Protein AF-A0A5B0KY78-F1 (afdb_monomer_lite)

Sequence (88 aa):
MAEPHVISALKDKHAELQGHIQAGELSLAQLRDDLAAVARALRVFDPDINLRTIAPRRPVQRSQWFGPGECARMVYDILRPATEPVPG

Radius of gyration: 24.82 Å; chains: 1; bounding box: 56×26×61 Å

Secondary structure (DSSP, 8-state):
--HHHHHHHHHHHHHHHHHHHHHHHHHHHHHHHHHHHHHHHHHHH-TT--GGGSPPPPP----TT--TTHHHHHHHHHHTT-SSPPP-

pLDDT: mean 88.85, std 10.49, range [56.47, 98.38]

Organism: NCBI:txid2970906

Structure (mmCIF, N/CA/C/O backbone):
data_AF-A0A5B0KY78-F1
#
_entry.id   AF-A0A5B0KY78-F1
#
loop_
_atom_site.group_PDB
_atom_site.id
_atom_site.type_symbol
_atom_site.label_atom_id
_atom_site.label_alt_id
_atom_site.label_comp_id
_atom_site.label_asym_id
_atom_site.label_entity_id
_atom_site.label_seq_id
_atom_site.pdbx_PDB_ins_code
_atom_site.Cartn_x
_atom_site.Cartn_y
_atom_site.Cartn_z
_atom_site.occupancy
_atom_site.B_iso_or_equiv
_atom_site.auth_seq_id
_atom_site.auth_comp_id
_atom_site.auth_asym_id
_atom_site.auth_atom_id
_atom_site.pdbx_PDB_model_num
ATOM 1 N N . MET A 1 1 ? -23.916 3.331 34.918 1.00 56.47 1 MET A N 1
ATOM 2 C CA . MET A 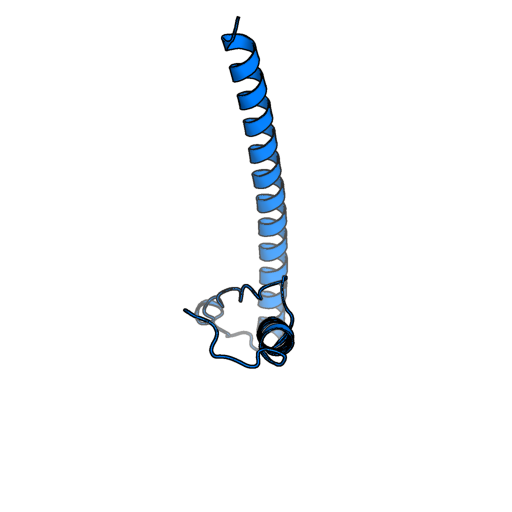1 1 ? -23.546 4.465 34.037 1.00 56.47 1 MET A CA 1
ATOM 3 C C . MET A 1 1 ? -22.413 4.123 33.042 1.00 56.47 1 MET A C 1
ATOM 5 O O . MET A 1 1 ? -21.754 5.029 32.562 1.00 56.47 1 MET A O 1
ATOM 9 N N . ALA A 1 2 ? -22.184 2.851 32.675 1.00 60.62 2 ALA A N 1
ATOM 10 C CA . ALA A 1 2 ? -21.032 2.442 31.845 1.00 60.62 2 ALA A CA 1
ATOM 11 C C . ALA A 1 2 ? -21.307 2.400 30.324 1.00 60.62 2 ALA A C 1
ATOM 13 O O . ALA A 1 2 ? -20.390 2.542 29.522 1.00 60.62 2 ALA A O 1
ATOM 14 N N . GLU A 1 3 ? -22.566 2.245 29.913 1.00 61.56 3 GLU A N 1
ATOM 15 C CA . GLU A 1 3 ? -22.968 2.091 28.506 1.00 61.56 3 GLU A CA 1
ATOM 16 C C . GLU A 1 3 ? -22.617 3.274 27.577 1.00 61.56 3 GLU A C 1
ATOM 18 O O . GLU A 1 3 ? -22.095 3.020 26.489 1.00 61.56 3 GLU A O 1
ATOM 23 N N . PRO A 1 4 ? -22.806 4.558 27.952 1.00 75.69 4 PRO A N 1
ATOM 24 C CA . PRO A 1 4 ? -22.487 5.668 27.048 1.00 75.69 4 PRO A CA 1
ATOM 25 C C . PRO A 1 4 ? -20.978 5.833 26.802 1.00 75.69 4 PRO A C 1
ATOM 27 O O . PRO A 1 4 ? -20.579 6.229 25.707 1.00 75.69 4 PRO A O 1
ATOM 30 N N . HIS A 1 5 ? -20.130 5.482 27.775 1.00 82.31 5 HIS A N 1
ATOM 31 C CA . HIS A 1 5 ? -18.672 5.556 27.626 1.00 82.31 5 HIS A CA 1
ATOM 32 C C . HIS A 1 5 ? -18.132 4.466 26.695 1.00 82.31 5 HIS A C 1
ATOM 34 O O . HIS A 1 5 ? -17.275 4.749 25.858 1.00 82.31 5 HIS A O 1
ATOM 40 N N . VAL A 1 6 ? -18.678 3.248 26.779 1.00 92.31 6 VAL A N 1
ATOM 41 C CA . VAL A 1 6 ? -18.312 2.147 25.875 1.00 92.31 6 VAL A CA 1
ATOM 42 C C . VAL A 1 6 ? -18.713 2.471 24.436 1.00 92.31 6 VAL A C 1
ATOM 44 O O . VAL A 1 6 ? -17.913 2.295 23.521 1.00 92.31 6 VAL A O 1
ATOM 47 N N . ILE A 1 7 ? -19.920 3.008 24.224 1.00 94.50 7 ILE A N 1
ATOM 48 C CA . ILE A 1 7 ? -20.383 3.388 22.882 1.00 94.50 7 ILE A CA 1
ATOM 49 C C . ILE A 1 7 ? -19.518 4.513 22.293 1.00 94.50 7 ILE A C 1
ATOM 51 O O . ILE A 1 7 ? -19.184 4.450 21.111 1.00 94.50 7 ILE A O 1
ATOM 55 N N . SER A 1 8 ? -19.127 5.517 23.090 1.00 93.25 8 SER A N 1
ATOM 56 C CA . SER A 1 8 ? -18.221 6.583 22.630 1.00 93.25 8 SER A CA 1
ATOM 57 C C . SER A 1 8 ? -16.868 6.020 22.198 1.00 93.25 8 SER A C 1
ATOM 59 O O . SER A 1 8 ? -16.449 6.251 21.070 1.00 93.25 8 SER A O 1
ATOM 61 N N . ALA A 1 9 ? -16.234 5.201 23.043 1.00 95.56 9 ALA A N 1
ATOM 62 C CA . ALA A 1 9 ? -14.929 4.616 22.740 1.00 95.56 9 ALA A CA 1
ATOM 63 C C . ALA A 1 9 ? -14.956 3.731 21.480 1.00 95.56 9 ALA A C 1
ATOM 65 O O . ALA A 1 9 ? -14.022 3.747 20.679 1.00 95.56 9 ALA A O 1
ATOM 66 N N . LEU A 1 10 ? -16.042 2.978 21.267 1.00 96.62 10 LEU A N 1
ATOM 67 C CA . LEU A 1 10 ? -16.214 2.173 20.056 1.00 96.62 10 LEU A CA 1
ATOM 68 C C . LEU A 1 10 ? -16.417 3.032 18.802 1.00 96.62 10 LEU A C 1
ATOM 70 O O . LEU A 1 10 ? -15.886 2.683 17.748 1.00 96.62 10 LEU A O 1
ATOM 74 N N . LYS A 1 11 ? -17.144 4.154 18.895 1.00 97.25 11 LYS A N 1
ATOM 75 C CA . LYS A 1 11 ? -17.279 5.112 17.783 1.00 97.25 11 LYS A CA 1
ATOM 76 C C . LYS A 1 11 ? -15.935 5.732 17.415 1.00 97.25 11 LYS A C 1
ATOM 78 O O . LYS A 1 11 ? -15.609 5.789 16.231 1.00 97.25 11 LYS A O 1
ATOM 83 N N . ASP A 1 12 ? -15.151 6.121 18.414 1.00 97.19 12 ASP A N 1
ATOM 84 C CA . ASP A 1 12 ? -13.818 6.683 18.202 1.00 97.19 12 ASP A CA 1
ATOM 85 C C . ASP A 1 12 ? -12.905 5.653 17.526 1.00 97.19 12 ASP A C 1
ATOM 87 O O . ASP A 1 12 ? -12.270 5.948 16.512 1.00 97.19 12 ASP A O 1
ATOM 91 N N . LYS A 1 13 ? -12.922 4.398 18.001 1.00 96.56 13 LYS A N 1
ATOM 92 C CA . LYS A 1 13 ? -12.145 3.321 17.378 1.00 96.56 13 LYS A CA 1
ATOM 93 C C . LYS A 1 13 ? -12.601 3.017 15.952 1.00 96.56 13 LYS A C 1
ATOM 95 O O . LYS A 1 13 ? -11.770 2.759 15.084 1.00 96.56 13 LYS A O 1
ATOM 100 N N . HIS A 1 14 ? -13.905 3.053 15.691 1.00 97.94 14 HIS A N 1
ATOM 101 C CA . HIS A 1 14 ? -14.441 2.885 14.343 1.00 97.94 14 HIS A CA 1
ATOM 102 C C . HIS A 1 14 ? -13.935 3.984 13.399 1.00 97.94 14 HIS A C 1
ATOM 104 O O . HIS A 1 14 ? -13.476 3.676 12.300 1.00 97.94 14 HIS A O 1
ATOM 110 N N . ALA A 1 15 ? -13.974 5.250 13.827 1.00 98.00 15 ALA A N 1
ATOM 111 C CA . ALA A 1 15 ? -13.471 6.373 13.037 1.00 98.00 15 ALA A CA 1
ATOM 112 C C . ALA A 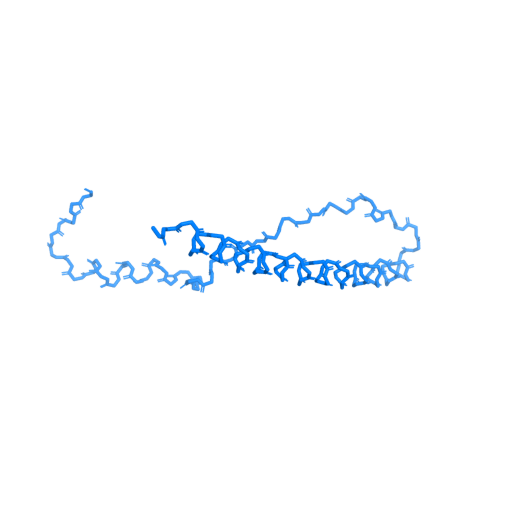1 15 ? -11.961 6.257 12.763 1.00 98.00 15 ALA A C 1
ATOM 114 O O . ALA A 1 15 ? -11.527 6.463 11.630 1.00 98.00 15 ALA A O 1
ATOM 115 N N . GLU A 1 16 ? -11.171 5.855 13.764 1.00 98.19 16 GLU A N 1
ATOM 116 C CA . GLU A 1 16 ? -9.735 5.584 13.612 1.00 98.19 16 GLU A CA 1
ATOM 117 C C . GLU A 1 16 ? -9.476 4.517 12.532 1.00 98.19 16 GLU A C 1
ATOM 119 O O . GLU A 1 16 ? -8.696 4.733 11.603 1.00 98.19 16 GLU A O 1
ATOM 124 N N . LEU A 1 17 ? -10.178 3.379 12.609 1.00 98.31 17 LEU A N 1
ATOM 125 C CA . LEU A 1 17 ? -10.041 2.296 11.633 1.00 98.31 17 LEU A CA 1
ATOM 126 C C . LEU A 1 17 ? -10.465 2.729 10.225 1.00 98.31 17 LEU A C 1
ATOM 128 O O . LEU A 1 17 ? -9.793 2.375 9.257 1.00 98.31 17 LEU A O 1
ATOM 132 N N . GLN A 1 18 ? -11.533 3.521 10.096 1.00 98.19 18 GLN A N 1
ATOM 133 C CA . GLN A 1 18 ? -11.926 4.089 8.804 1.00 98.19 18 GLN A CA 1
ATOM 134 C C . GLN A 1 18 ? -10.848 5.009 8.228 1.00 98.19 18 GLN A C 1
ATOM 136 O O . GLN A 1 18 ? -10.563 4.921 7.035 1.00 98.19 18 GLN A O 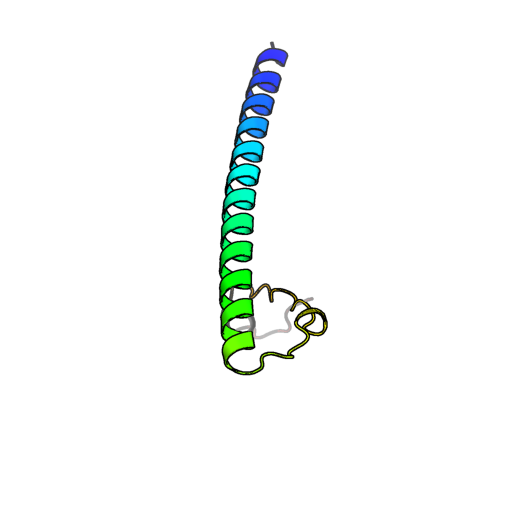1
ATOM 141 N N . GLY A 1 19 ? -10.211 5.839 9.056 1.00 98.00 19 GLY A N 1
ATOM 142 C CA . GLY A 1 19 ? -9.087 6.673 8.628 1.00 98.00 19 GLY A CA 1
ATOM 143 C C . GLY A 1 19 ? -7.918 5.841 8.092 1.00 98.00 19 GLY A C 1
ATOM 144 O O . GLY A 1 19 ? -7.381 6.140 7.025 1.00 98.00 19 GLY A O 1
ATOM 145 N N . HIS A 1 20 ? -7.565 4.747 8.775 1.00 98.06 20 HIS A N 1
ATOM 146 C CA . HIS A 1 20 ? -6.521 3.828 8.305 1.00 98.06 20 HIS A CA 1
ATOM 147 C C . HIS A 1 20 ? -6.879 3.161 6.971 1.00 98.06 20 HIS A C 1
ATOM 149 O O . HIS A 1 20 ? -6.017 3.040 6.100 1.00 98.06 20 HIS A O 1
ATOM 155 N N . ILE A 1 21 ? -8.141 2.756 6.792 1.00 98.31 21 ILE A N 1
ATOM 156 C CA . ILE A 1 21 ? -8.621 2.176 5.531 1.00 98.31 21 ILE A CA 1
ATOM 157 C C . ILE A 1 21 ? -8.492 3.196 4.398 1.00 98.31 21 ILE A C 1
ATOM 159 O O . ILE A 1 21 ? -7.879 2.883 3.383 1.00 98.31 21 ILE A O 1
ATOM 163 N N . GLN A 1 22 ? -8.984 4.422 4.589 1.00 98.38 22 GLN A N 1
ATOM 164 C CA . GLN A 1 22 ? -8.925 5.473 3.566 1.00 98.38 22 GLN A CA 1
ATOM 165 C C . GLN A 1 22 ? -7.484 5.802 3.157 1.00 98.38 22 GLN A C 1
ATOM 167 O O . GLN A 1 22 ? -7.178 5.917 1.970 1.00 98.38 22 GLN A O 1
ATOM 172 N N . ALA A 1 23 ? -6.571 5.903 4.128 1.00 97.75 23 ALA A N 1
ATOM 173 C CA . ALA A 1 23 ? -5.154 6.118 3.848 1.00 97.75 23 ALA A CA 1
ATOM 174 C C . ALA A 1 23 ? -4.546 4.949 3.049 1.00 97.75 23 ALA A C 1
ATOM 176 O O . ALA A 1 23 ? -3.793 5.162 2.095 1.00 97.75 23 ALA A O 1
ATOM 177 N N . GLY A 1 24 ? -4.901 3.711 3.410 1.00 97.56 24 GLY A N 1
ATOM 178 C CA . GLY A 1 24 ? -4.489 2.508 2.691 1.00 97.56 24 GLY A CA 1
ATOM 179 C C . GLY A 1 24 ? -5.013 2.462 1.255 1.00 97.56 24 GLY A C 1
ATOM 180 O O . GLY A 1 24 ? -4.259 2.140 0.339 1.00 97.56 24 GLY A O 1
ATOM 181 N N . GLU A 1 25 ? -6.276 2.829 1.037 1.00 98.25 25 GLU A N 1
ATOM 182 C CA . GLU A 1 25 ? -6.895 2.896 -0.291 1.00 98.25 25 GLU A CA 1
ATOM 183 C C . GLU A 1 25 ? -6.213 3.930 -1.191 1.00 98.25 25 GLU A C 1
ATOM 185 O O . GLU A 1 25 ? -5.922 3.630 -2.351 1.00 98.25 25 GLU A O 1
ATOM 190 N N . LEU A 1 26 ? -5.882 5.108 -0.653 1.00 98.06 26 LEU A N 1
ATOM 191 C CA . LEU A 1 26 ? -5.141 6.135 -1.387 1.00 98.06 26 LEU A CA 1
ATOM 192 C C . LEU A 1 26 ? -3.739 5.647 -1.777 1.00 98.06 26 LEU A C 1
ATOM 194 O O . LEU A 1 26 ? -3.322 5.793 -2.926 1.00 98.06 26 LEU A O 1
ATOM 198 N N . SER A 1 27 ? -3.022 5.017 -0.842 1.00 97.06 27 SER A N 1
ATOM 199 C CA . SER A 1 27 ? -1.701 4.441 -1.119 1.00 97.06 27 SER A CA 1
ATOM 200 C C . SER A 1 27 ? -1.772 3.325 -2.169 1.00 97.06 27 SER A C 1
ATOM 202 O O . SER A 1 27 ? -0.931 3.261 -3.066 1.00 97.06 27 SER A O 1
ATOM 204 N N . LEU A 1 28 ? -2.804 2.477 -2.110 1.00 97.06 28 LEU A N 1
ATOM 205 C CA . LEU A 1 28 ? -3.038 1.429 -3.100 1.00 97.06 28 LEU A CA 1
ATOM 206 C C . LEU A 1 28 ? -3.332 2.009 -4.489 1.00 97.06 28 LEU A C 1
ATOM 208 O O . LEU A 1 28 ? -2.853 1.459 -5.482 1.00 97.06 28 LEU A O 1
ATOM 212 N N . ALA A 1 29 ? -4.108 3.093 -4.570 1.00 97.9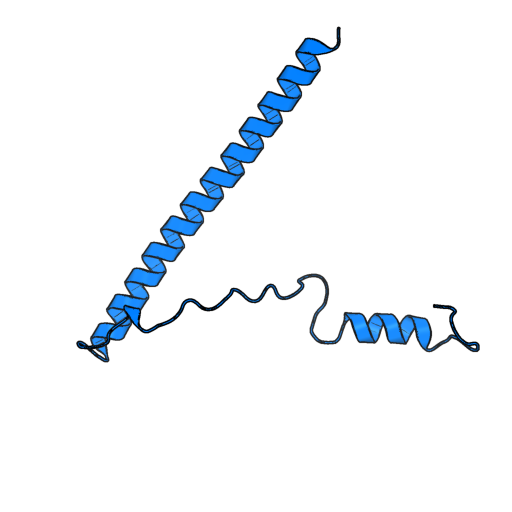4 29 ALA A N 1
ATOM 213 C CA . ALA A 1 29 ? -4.372 3.790 -5.826 1.00 97.94 29 ALA A CA 1
ATOM 214 C C . ALA A 1 29 ? -3.071 4.326 -6.441 1.00 97.94 29 ALA A C 1
ATOM 216 O O . ALA A 1 29 ? -2.772 4.007 -7.590 1.00 97.94 29 ALA A O 1
ATOM 217 N N . GLN A 1 30 ? -2.240 5.009 -5.648 1.00 97.56 30 GLN A N 1
ATOM 218 C CA . GLN A 1 30 ? -0.950 5.521 -6.115 1.00 97.56 30 GLN A CA 1
ATOM 219 C C . GLN A 1 30 ? -0.031 4.403 -6.632 1.00 97.56 30 GLN A C 1
ATOM 221 O O . GLN A 1 30 ? 0.515 4.498 -7.727 1.00 97.56 30 GLN A O 1
ATOM 226 N N . LEU A 1 31 ? 0.095 3.298 -5.889 1.00 96.44 31 LEU A N 1
ATOM 227 C CA . LEU A 1 31 ? 0.918 2.159 -6.310 1.00 96.44 31 LEU A CA 1
ATOM 228 C C . LEU A 1 31 ? 0.430 1.531 -7.624 1.00 96.44 31 LEU A C 1
ATOM 230 O O . LEU A 1 31 ? 1.239 1.030 -8.406 1.00 96.44 31 LEU A O 1
ATOM 234 N N . ARG A 1 32 ? -0.885 1.534 -7.878 1.00 97.00 32 ARG A N 1
ATOM 235 C CA . ARG A 1 32 ? -1.453 1.059 -9.149 1.00 97.00 32 ARG A CA 1
ATOM 236 C C . ARG A 1 32 ? -1.081 1.981 -10.305 1.00 97.00 32 ARG A C 1
ATOM 238 O O . ARG A 1 32 ? -0.732 1.474 -11.373 1.00 97.00 32 ARG A O 1
ATOM 245 N N . ASP A 1 33 ? -1.117 3.290 -10.089 1.00 98.19 33 ASP A N 1
ATOM 246 C CA . ASP A 1 33 ? -0.733 4.279 -11.098 1.00 98.19 33 ASP A CA 1
ATOM 247 C C . ASP A 1 33 ? 0.759 4.186 -11.433 1.00 98.19 33 ASP A C 1
ATOM 249 O O . ASP A 1 33 ? 1.129 4.120 -12.612 1.00 98.19 33 ASP A O 1
ATOM 253 N N . ASP A 1 34 ? 1.608 4.067 -10.411 1.00 97.31 34 ASP A N 1
ATOM 254 C CA . ASP A 1 34 ? 3.051 3.872 -10.565 1.00 97.31 34 ASP A CA 1
ATOM 255 C C . ASP A 1 34 ? 3.353 2.572 -11.325 1.00 97.31 34 ASP A C 1
ATOM 257 O O . ASP A 1 34 ? 4.136 2.556 -12.280 1.00 97.31 34 ASP A O 1
ATOM 261 N N . LEU A 1 35 ? 2.680 1.473 -10.962 1.00 95.38 35 LEU A N 1
ATOM 262 C CA . LEU A 1 35 ? 2.823 0.191 -11.652 1.00 95.38 35 LEU A CA 1
ATOM 263 C C . LEU A 1 35 ? 2.414 0.297 -13.127 1.00 95.38 35 LEU A C 1
ATOM 265 O O . LEU A 1 35 ? 3.099 -0.242 -13.999 1.00 95.38 35 LEU A O 1
ATOM 269 N N . ALA A 1 36 ? 1.326 1.010 -13.428 1.00 95.81 36 ALA A N 1
ATOM 270 C CA . ALA A 1 36 ? 0.885 1.243 -14.798 1.00 95.81 36 ALA A CA 1
ATOM 271 C C . ALA A 1 36 ? 1.891 2.095 -15.591 1.00 95.81 36 ALA A C 1
ATOM 273 O O . ALA A 1 36 ? 2.110 1.840 -16.778 1.00 95.81 36 ALA A O 1
ATOM 274 N N . ALA A 1 37 ? 2.526 3.082 -14.954 1.00 97.25 37 ALA A N 1
ATOM 275 C CA . ALA A 1 37 ? 3.581 3.881 -15.570 1.00 97.25 37 ALA A CA 1
ATOM 276 C C . ALA A 1 37 ? 4.809 3.030 -15.920 1.00 97.25 37 ALA A C 1
ATOM 278 O O . ALA A 1 37 ? 5.275 3.071 -17.060 1.00 97.25 37 ALA A O 1
ATOM 279 N N . VAL A 1 38 ? 5.274 2.191 -14.990 1.00 96.44 38 VAL A N 1
ATOM 280 C CA . VAL A 1 38 ? 6.391 1.262 -15.231 1.00 96.44 38 VAL A CA 1
ATOM 281 C C . VAL A 1 38 ? 6.050 0.256 -16.332 1.00 96.44 38 VAL A C 1
ATOM 283 O O . VAL A 1 38 ? 6.864 0.014 -17.220 1.00 96.44 38 VAL A O 1
ATOM 286 N N . ALA A 1 39 ? 4.830 -0.287 -16.338 1.00 95.12 39 ALA A N 1
ATOM 287 C CA . ALA A 1 39 ? 4.356 -1.191 -17.385 1.00 95.12 39 ALA A CA 1
ATOM 288 C C . ALA A 1 39 ? 4.395 -0.552 -18.785 1.00 95.12 39 ALA A C 1
ATOM 290 O O . ALA A 1 39 ? 4.778 -1.207 -19.756 1.00 95.12 39 ALA A O 1
ATOM 291 N N . ARG A 1 40 ? 4.015 0.729 -18.899 1.00 96.31 40 ARG A N 1
ATOM 292 C CA . ARG A 1 40 ? 4.140 1.485 -20.155 1.00 96.31 40 ARG A CA 1
ATOM 293 C C . ARG A 1 40 ? 5.601 1.680 -20.545 1.00 96.31 40 ARG A C 1
ATOM 295 O O . ARG A 1 40 ? 5.932 1.456 -21.701 1.00 96.31 40 ARG A O 1
ATOM 302 N N . ALA A 1 41 ? 6.463 2.046 -19.596 1.00 97.25 41 ALA A N 1
ATOM 303 C CA . ALA A 1 41 ? 7.889 2.229 -19.855 1.00 97.25 41 ALA A CA 1
ATOM 304 C C . ALA A 1 41 ? 8.559 0.936 -20.348 1.00 97.25 41 ALA A C 1
ATOM 306 O O . ALA A 1 41 ? 9.300 0.976 -21.322 1.00 97.25 41 ALA A O 1
ATOM 307 N N . LEU A 1 42 ? 8.247 -0.220 -19.749 1.00 96.50 42 LEU A N 1
ATOM 308 C CA . LEU A 1 42 ? 8.762 -1.520 -20.202 1.00 96.50 42 LEU A CA 1
ATOM 309 C C . LEU A 1 42 ? 8.418 -1.796 -21.670 1.00 96.50 42 LEU A C 1
ATOM 311 O O . LEU A 1 42 ? 9.285 -2.211 -22.431 1.00 96.50 42 LEU A O 1
ATOM 315 N N . ARG A 1 43 ? 7.187 -1.483 -22.086 1.00 95.81 43 ARG A N 1
ATOM 316 C CA . ARG A 1 43 ? 6.728 -1.670 -23.472 1.00 95.81 43 ARG A CA 1
ATOM 317 C C . ARG A 1 43 ? 7.401 -0.762 -24.497 1.00 95.81 43 ARG A C 1
ATOM 319 O O . ARG A 1 43 ? 7.357 -1.071 -25.681 1.00 95.81 43 ARG A O 1
ATOM 326 N N . VAL A 1 44 ? 8.015 0.342 -24.071 1.00 96.81 44 VAL A N 1
ATOM 327 C CA . VAL A 1 44 ? 8.840 1.172 -24.965 1.00 96.81 44 VAL A CA 1
ATOM 328 C C . VAL A 1 44 ? 10.111 0.421 -25.373 1.00 96.81 44 VAL A C 1
ATOM 330 O O . VAL A 1 44 ? 10.577 0.584 -26.496 1.00 96.81 44 VAL A O 1
ATOM 333 N N . PHE A 1 45 ? 10.658 -0.406 -24.477 1.00 96.62 45 PHE A N 1
ATOM 334 C CA . PHE A 1 45 ? 11.887 -1.167 -24.717 1.00 96.62 45 PHE A CA 1
ATOM 335 C C . PHE A 1 45 ? 11.629 -2.570 -25.273 1.00 96.62 45 PHE A C 1
ATOM 337 O O . PHE A 1 45 ? 12.433 -3.068 -26.054 1.00 96.62 45 PHE A O 1
ATOM 344 N N . ASP A 1 46 ? 10.518 -3.193 -24.885 1.00 96.19 46 ASP A N 1
ATOM 345 C CA . ASP A 1 46 ? 10.085 -4.503 -25.368 1.00 96.19 46 ASP A CA 1
ATOM 346 C C . ASP A 1 46 ? 8.555 -4.498 -25.558 1.00 96.19 46 ASP A C 1
ATOM 348 O O . ASP A 1 46 ? 7.809 -4.705 -24.593 1.00 96.19 46 ASP A O 1
ATOM 352 N N . PRO A 1 47 ? 8.058 -4.212 -26.777 1.00 94.06 47 PRO A N 1
ATOM 353 C CA . PRO A 1 47 ? 6.623 -4.106 -27.050 1.00 94.06 47 PRO A CA 1
ATOM 354 C C . PRO A 1 47 ? 5.835 -5.393 -26.783 1.00 94.06 47 PRO A C 1
ATOM 356 O O . PRO A 1 47 ? 4.663 -5.321 -26.397 1.00 94.06 47 PRO A O 1
ATOM 359 N N . ASP A 1 48 ? 6.478 -6.551 -26.943 1.00 95.25 48 ASP A N 1
ATOM 360 C CA . ASP A 1 48 ? 5.853 -7.872 -26.851 1.00 95.25 48 ASP A CA 1
ATOM 361 C C . ASP A 1 48 ? 5.975 -8.486 -25.445 1.00 95.25 48 ASP A C 1
ATOM 363 O O . ASP A 1 48 ? 5.487 -9.595 -25.193 1.00 95.25 48 ASP A O 1
ATOM 367 N N . ILE A 1 49 ? 6.578 -7.759 -24.493 1.00 94.12 49 ILE A N 1
ATOM 368 C CA . ILE A 1 49 ? 6.795 -8.248 -23.133 1.00 94.12 49 ILE A CA 1
ATOM 369 C C . ILE A 1 49 ? 5.486 -8.668 -22.456 1.00 94.12 49 ILE A C 1
ATOM 371 O O . ILE A 1 49 ? 4.539 -7.894 -22.255 1.00 94.12 49 ILE A O 1
ATOM 375 N N . ASN A 1 50 ? 5.452 -9.920 -22.001 1.00 91.94 50 ASN A N 1
ATOM 376 C CA . ASN A 1 50 ? 4.344 -10.426 -21.208 1.00 91.94 50 ASN A CA 1
ATOM 377 C C . ASN A 1 50 ? 4.543 -10.101 -19.721 1.00 91.94 50 ASN A C 1
ATOM 379 O O . ASN A 1 50 ? 5.081 -10.898 -18.950 1.00 91.94 50 ASN A O 1
ATOM 383 N N . LEU A 1 51 ? 4.025 -8.947 -19.296 1.00 89.62 51 LEU A N 1
ATOM 384 C CA . LEU A 1 51 ? 4.096 -8.470 -17.908 1.00 89.62 51 LEU A CA 1
ATOM 385 C C . LEU A 1 51 ? 3.453 -9.420 -16.883 1.00 89.62 51 LEU A C 1
ATOM 387 O O . LEU A 1 51 ? 3.788 -9.354 -15.704 1.00 89.62 51 LEU A O 1
ATOM 391 N N . ARG A 1 52 ? 2.563 -10.332 -17.304 1.00 87.81 52 ARG A N 1
ATOM 392 C CA . ARG A 1 52 ? 1.943 -11.323 -16.402 1.00 87.81 52 ARG A CA 1
ATOM 393 C C . ARG A 1 52 ? 2.930 -12.382 -15.915 1.00 87.81 52 ARG A C 1
ATOM 395 O O . ARG A 1 52 ? 2.640 -13.068 -14.942 1.00 87.81 52 ARG A O 1
ATOM 402 N N . THR A 1 53 ? 4.073 -12.523 -16.585 1.00 91.62 53 THR A N 1
ATOM 403 C CA . THR A 1 53 ? 5.141 -13.445 -16.171 1.00 91.62 53 THR A CA 1
ATOM 404 C C . THR A 1 53 ? 5.976 -12.892 -15.013 1.00 91.62 53 THR A C 1
ATOM 406 O O . THR A 1 53 ? 6.663 -13.650 -14.331 1.00 91.62 53 THR A O 1
ATOM 409 N N . ILE A 1 54 ? 5.892 -11.583 -14.743 1.00 89.81 54 ILE A N 1
ATOM 410 C CA . ILE A 1 54 ? 6.620 -10.929 -13.657 1.00 89.81 54 ILE A CA 1
ATOM 411 C C . ILE A 1 54 ? 5.887 -11.204 -12.340 1.00 89.81 54 ILE A C 1
ATOM 413 O O . ILE A 1 54 ? 4.864 -10.593 -12.033 1.00 89.81 54 ILE A O 1
ATOM 417 N N . ALA A 1 55 ? 6.417 -12.137 -11.549 1.00 88.19 55 ALA A N 1
ATOM 418 C CA . ALA A 1 55 ? 5.846 -12.483 -10.252 1.00 88.19 55 ALA A CA 1
ATOM 419 C C . ALA A 1 55 ? 5.970 -11.317 -9.244 1.00 88.19 55 ALA A C 1
ATOM 421 O O . ALA A 1 55 ? 7.036 -10.690 -9.160 1.00 88.19 55 ALA A O 1
ATOM 422 N N . PRO A 1 56 ? 4.933 -11.048 -8.425 1.00 88.19 56 PRO A N 1
ATOM 423 C CA . PRO A 1 56 ? 5.027 -10.083 -7.337 1.00 88.19 56 PRO A CA 1
ATOM 424 C C . PRO A 1 56 ? 6.159 -10.452 -6.378 1.00 88.19 56 PRO A C 1
ATOM 426 O O . PRO A 1 56 ? 6.234 -11.577 -5.880 1.00 88.19 56 PRO A O 1
ATOM 429 N N . ARG A 1 57 ? 7.038 -9.494 -6.080 1.00 87.12 57 ARG A N 1
ATOM 430 C CA . ARG A 1 57 ? 8.050 -9.681 -5.038 1.00 87.12 57 ARG A CA 1
ATOM 431 C C . ARG A 1 57 ? 7.419 -9.441 -3.677 1.00 87.12 57 ARG A C 1
ATOM 433 O O . ARG A 1 57 ? 6.733 -8.441 -3.471 1.00 87.12 57 ARG A O 1
ATOM 440 N N . ARG A 1 58 ? 7.690 -10.341 -2.730 1.00 80.56 58 ARG A N 1
ATOM 441 C CA . ARG A 1 58 ? 7.294 -10.136 -1.336 1.00 80.56 58 ARG A CA 1
ATOM 442 C C . ARG A 1 58 ? 8.002 -8.881 -0.812 1.00 80.56 58 ARG A C 1
ATOM 444 O O . ARG A 1 58 ? 9.228 -8.810 -0.934 1.00 80.56 58 ARG A O 1
ATOM 451 N N . PRO A 1 59 ? 7.280 -7.909 -0.229 1.00 75.31 59 PRO A N 1
ATOM 452 C CA . PRO A 1 59 ? 7.929 -6.785 0.423 1.00 75.31 59 PRO A CA 1
ATOM 453 C C . PRO A 1 59 ? 8.787 -7.328 1.566 1.00 75.31 59 PRO A C 1
ATOM 455 O O . PRO A 1 59 ? 8.296 -8.028 2.455 1.00 75.31 59 PRO A O 1
ATOM 458 N N . VAL A 1 60 ? 10.088 -7.051 1.521 1.00 74.06 60 VAL A N 1
ATOM 459 C CA . VAL A 1 60 ? 10.990 -7.389 2.621 1.00 74.06 60 VAL A CA 1
ATOM 460 C C . VAL A 1 60 ? 10.704 -6.397 3.741 1.00 74.06 60 VAL A C 1
ATOM 462 O O . VAL A 1 60 ? 11.055 -5.223 3.637 1.00 74.06 60 VAL A O 1
ATOM 465 N N . GLN A 1 61 ? 10.058 -6.865 4.808 1.00 65.94 61 GLN A N 1
ATOM 466 C CA . GLN A 1 61 ? 9.979 -6.140 6.074 1.00 65.94 61 GLN A CA 1
ATOM 467 C C . GLN A 1 61 ? 11.393 -6.100 6.658 1.00 65.94 61 GLN A C 1
ATOM 469 O O . GLN A 1 61 ? 11.822 -7.019 7.353 1.00 65.94 61 GLN A O 1
ATOM 474 N N . ARG A 1 62 ? 12.169 -5.073 6.304 1.00 64.12 62 ARG A N 1
ATOM 475 C CA . ARG A 1 62 ? 13.417 -4.788 7.012 1.00 64.12 62 ARG A CA 1
ATOM 476 C C . ARG A 1 62 ? 13.018 -4.333 8.413 1.00 64.12 62 ARG A C 1
ATOM 478 O O . ARG A 1 62 ? 12.215 -3.409 8.531 1.00 64.12 62 ARG A O 1
ATOM 485 N N . SER A 1 63 ? 13.527 -4.993 9.455 1.00 66.06 63 SER A N 1
ATOM 486 C CA . SER A 1 63 ? 13.311 -4.532 10.827 1.00 66.06 63 SER A CA 1
ATOM 487 C C . SER A 1 63 ? 13.812 -3.097 10.925 1.00 66.06 63 SER A C 1
ATOM 489 O O . SER A 1 63 ? 15.002 -2.848 10.767 1.00 66.06 63 SER A O 1
ATOM 491 N N . GLN A 1 64 ? 12.909 -2.150 11.157 1.00 68.62 64 GLN A N 1
ATOM 492 C CA . GLN A 1 64 ? 13.278 -0.739 11.301 1.00 68.62 64 GLN A CA 1
ATOM 493 C C . GLN A 1 64 ? 13.974 -0.462 12.638 1.00 68.62 64 GLN A C 1
ATOM 495 O O . GLN A 1 64 ? 14.555 0.599 12.818 1.00 68.62 64 GLN A O 1
ATOM 500 N N . TRP A 1 65 ? 13.913 -1.415 13.572 1.00 77.44 65 TRP A N 1
ATOM 501 C CA . TRP A 1 65 ? 14.502 -1.283 14.900 1.00 77.44 65 TRP A CA 1
ATOM 502 C C . TRP A 1 65 ? 16.018 -1.438 14.917 1.00 77.44 65 TRP A C 1
ATOM 504 O O . TRP A 1 65 ? 16.651 -0.901 15.814 1.00 77.44 65 TRP A O 1
ATOM 514 N N . PHE A 1 66 ? 16.582 -2.174 13.957 1.00 78.94 66 PHE A N 1
ATOM 515 C CA . PHE A 1 66 ? 18.006 -2.484 13.931 1.00 78.94 66 PHE A CA 1
ATOM 516 C C . PHE A 1 66 ? 18.526 -2.478 12.496 1.00 78.94 66 PHE A C 1
ATOM 518 O O . PHE A 1 66 ? 17.998 -3.173 11.622 1.00 78.94 66 PHE A O 1
ATOM 525 N N . GLY A 1 67 ? 19.593 -1.725 12.262 1.00 81.06 67 GLY A N 1
ATOM 526 C CA . GLY A 1 67 ? 20.405 -1.806 11.065 1.00 81.06 67 GLY A CA 1
ATOM 527 C C . GLY A 1 67 ? 21.098 -3.170 10.929 1.00 81.06 67 GLY A C 1
ATOM 528 O O . GLY A 1 67 ? 21.119 -3.983 11.863 1.00 81.06 67 GLY A O 1
ATOM 529 N N . PRO A 1 68 ? 21.692 -3.456 9.757 1.00 78.75 68 PRO A N 1
ATOM 530 C CA . PRO A 1 68 ? 22.396 -4.712 9.521 1.00 78.75 68 PRO A CA 1
ATOM 531 C C . PRO A 1 68 ? 23.466 -4.978 10.593 1.00 78.75 68 PRO A C 1
ATOM 533 O O . PRO A 1 68 ? 24.423 -4.220 10.732 1.00 78.75 68 PRO A O 1
ATOM 536 N N . GLY A 1 69 ? 23.299 -6.061 11.357 1.00 83.75 69 GLY A N 1
ATOM 537 C CA . GLY A 1 69 ? 24.230 -6.465 12.417 1.00 83.75 69 GLY A CA 1
ATOM 538 C C . GLY A 1 69 ? 24.154 -5.653 13.718 1.00 83.75 69 GLY A C 1
ATOM 539 O O . GLY A 1 69 ? 24.883 -5.974 14.655 1.00 83.75 69 GLY A O 1
ATOM 540 N N . GLU A 1 70 ? 23.278 -4.648 13.814 1.00 89.06 70 GLU A N 1
ATOM 541 C CA . GLU A 1 70 ? 23.165 -3.783 14.997 1.00 89.06 70 GLU A CA 1
ATOM 542 C C . GLU A 1 70 ? 22.688 -4.562 16.227 1.00 89.06 70 GLU A C 1
ATOM 544 O O . GLU A 1 70 ? 23.355 -4.538 17.257 1.00 89.06 70 GLU A O 1
ATOM 549 N N . CYS A 1 71 ? 21.607 -5.337 16.097 1.00 87.31 71 CYS A N 1
ATOM 550 C CA . CYS A 1 71 ? 21.074 -6.146 17.198 1.00 87.31 71 CYS A CA 1
ATOM 551 C C . CYS A 1 71 ? 22.129 -7.116 17.756 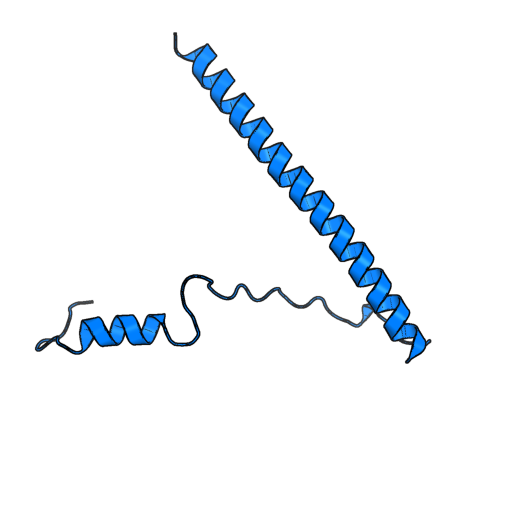1.00 87.31 71 CYS A C 1
ATOM 553 O O . CYS A 1 71 ? 22.354 -7.169 18.961 1.00 87.31 71 CYS A O 1
ATOM 555 N N . ALA A 1 72 ? 22.840 -7.828 16.876 1.00 87.00 72 ALA A N 1
ATOM 556 C CA . ALA A 1 72 ? 23.895 -8.748 17.290 1.00 87.00 72 ALA A CA 1
ATOM 557 C C . ALA A 1 72 ? 25.042 -8.015 18.003 1.00 87.00 72 ALA A C 1
ATOM 559 O O . ALA A 1 72 ? 25.518 -8.486 19.031 1.00 87.00 72 ALA A O 1
ATOM 560 N N . ARG A 1 73 ? 25.468 -6.848 17.499 1.00 90.88 73 ARG A N 1
ATOM 561 C CA . ARG A 1 73 ? 26.520 -6.044 18.137 1.00 90.88 73 ARG A CA 1
ATOM 562 C C . ARG A 1 73 ? 26.095 -5.553 19.522 1.00 90.88 73 ARG A C 1
ATOM 564 O O . ARG A 1 73 ? 26.879 -5.699 20.448 1.00 90.88 73 ARG A O 1
ATOM 571 N N . MET A 1 74 ? 24.858 -5.080 19.682 1.00 89.00 74 MET A N 1
ATOM 572 C CA . MET A 1 74 ? 24.315 -4.682 20.987 1.00 89.00 74 MET A CA 1
ATOM 573 C C . MET A 1 74 ? 24.280 -5.850 21.975 1.00 89.00 74 MET A C 1
ATOM 575 O O . MET A 1 74 ? 24.724 -5.709 23.111 1.00 89.00 74 MET A O 1
ATOM 579 N N . VAL A 1 75 ? 23.799 -7.017 21.534 1.00 90.06 75 VAL A N 1
ATOM 580 C CA . VAL A 1 75 ? 23.807 -8.239 22.350 1.00 90.06 75 VAL A CA 1
ATOM 581 C C . VAL A 1 75 ? 25.238 -8.587 22.762 1.00 90.06 75 VAL A C 1
ATOM 583 O O . VAL A 1 75 ? 25.499 -8.812 23.939 1.00 90.06 75 VAL A O 1
ATOM 586 N N . TYR A 1 76 ? 26.196 -8.558 21.833 1.00 90.44 76 TYR A N 1
ATOM 587 C CA . TYR A 1 76 ? 27.594 -8.829 22.160 1.00 90.44 76 TYR A CA 1
ATOM 588 C C . TYR A 1 76 ? 28.228 -7.780 23.065 1.00 90.44 76 TYR A C 1
ATOM 590 O O . TYR A 1 76 ? 29.053 -8.150 23.887 1.00 90.44 76 TYR A O 1
ATOM 598 N N . ASP A 1 77 ? 27.886 -6.500 22.947 1.00 90.12 77 ASP A N 1
ATOM 599 C CA . ASP A 1 77 ? 28.429 -5.464 23.828 1.00 90.12 77 ASP A CA 1
ATOM 600 C C . ASP A 1 77 ? 27.942 -5.643 25.275 1.00 90.12 77 ASP A C 1
ATOM 602 O O . ASP A 1 77 ? 28.712 -5.408 26.204 1.00 90.12 77 ASP A O 1
ATOM 606 N N . ILE A 1 78 ? 26.717 -6.145 25.471 1.00 87.88 78 ILE A N 1
ATOM 607 C CA . ILE A 1 78 ? 26.183 -6.509 26.794 1.00 87.88 78 ILE A CA 1
ATOM 608 C C . ILE A 1 78 ? 26.833 -7.792 27.326 1.00 87.88 78 ILE A C 1
ATOM 610 O O . ILE A 1 78 ? 27.138 -7.879 28.513 1.00 87.88 78 ILE A O 1
ATOM 614 N N . LEU A 1 79 ? 27.058 -8.788 26.464 1.00 87.50 79 LEU A N 1
ATOM 615 C CA . LEU A 1 79 ? 27.611 -10.087 26.863 1.00 87.50 79 LEU A CA 1
ATOM 616 C C . LEU A 1 79 ? 29.141 -10.085 27.016 1.00 87.50 79 LEU A C 1
ATOM 618 O O . LEU A 1 79 ? 29.674 -10.878 27.782 1.00 87.50 79 LEU A O 1
ATOM 622 N N . ARG A 1 80 ? 29.868 -9.205 26.319 1.00 88.25 80 ARG A N 1
ATOM 623 C CA . ARG A 1 80 ? 31.341 -9.108 26.357 1.00 88.25 80 ARG A CA 1
ATOM 624 C C . ARG A 1 80 ? 31.931 -8.916 27.764 1.00 88.25 80 ARG A C 1
ATOM 626 O O . ARG A 1 80 ? 32.973 -9.514 28.015 1.00 88.25 80 ARG A O 1
ATOM 633 N N . PRO A 1 81 ? 31.349 -8.106 28.668 1.00 89.31 81 PRO A N 1
ATOM 634 C CA . PRO A 1 81 ? 31.846 -7.979 30.037 1.00 89.31 81 PRO A CA 1
ATOM 635 C C . PRO A 1 81 ? 31.447 -9.137 30.966 1.00 89.31 81 PRO A C 1
ATOM 637 O O . PRO A 1 81 ? 31.875 -9.138 32.118 1.00 89.31 81 PRO A O 1
ATOM 640 N N . ALA A 1 82 ? 30.639 -10.106 30.519 1.00 86.25 82 ALA A N 1
ATOM 641 C CA . ALA A 1 82 ? 30.265 -11.239 31.357 1.00 86.25 82 ALA A CA 1
ATOM 642 C C . ALA A 1 82 ? 31.488 -12.135 31.613 1.00 86.25 82 ALA A C 1
ATOM 644 O O . ALA A 1 82 ? 32.079 -12.696 30.692 1.00 86.25 82 ALA A O 1
ATOM 645 N N . THR A 1 83 ? 31.872 -12.269 32.881 1.00 82.25 83 THR A N 1
ATOM 646 C CA . THR A 1 83 ? 32.978 -13.131 33.329 1.00 82.25 83 THR A CA 1
ATOM 647 C C . THR A 1 83 ? 32.555 -14.581 33.548 1.00 82.25 83 THR A C 1
ATOM 649 O O . THR A 1 83 ? 33.404 -15.445 33.749 1.00 82.25 83 THR A O 1
ATOM 652 N N . GLU A 1 84 ? 31.252 -14.851 33.506 1.00 84.69 84 GLU A N 1
ATOM 653 C CA . GLU A 1 84 ? 30.648 -16.156 33.753 1.00 84.69 84 GLU A CA 1
ATOM 654 C C . GLU A 1 84 ? 29.576 -16.459 32.693 1.00 84.69 84 GLU A C 1
ATOM 656 O O . GLU A 1 84 ? 29.053 -15.533 32.063 1.00 84.69 84 GLU A O 1
ATOM 661 N N . PRO A 1 85 ? 29.239 -17.742 32.464 1.00 81.88 85 PRO A N 1
ATOM 662 C CA . PRO A 1 85 ? 28.205 -18.121 31.510 1.00 81.88 85 PRO A CA 1
ATOM 663 C C . PRO A 1 85 ? 26.859 -17.499 31.891 1.00 81.88 85 PRO A C 1
ATOM 665 O O . PRO A 1 85 ? 26.379 -17.680 33.009 1.00 81.88 85 PRO A O 1
ATOM 668 N N . VAL A 1 86 ? 26.228 -16.800 30.948 1.00 78.00 86 VAL A N 1
ATOM 669 C CA . VAL A 1 86 ? 24.883 -16.255 31.157 1.00 78.00 86 VAL A CA 1
ATOM 670 C C .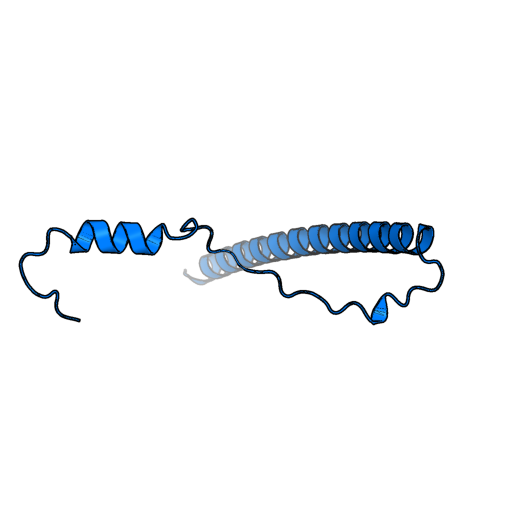 VAL A 1 86 ? 23.871 -17.403 31.022 1.00 78.00 86 VAL A C 1
ATOM 672 O O . VAL A 1 86 ? 23.894 -18.089 29.997 1.00 78.00 86 VAL A O 1
ATOM 675 N N . PRO A 1 87 ? 23.021 -17.663 32.033 1.00 72.62 87 PRO A N 1
ATOM 676 C CA . PRO A 1 87 ? 22.020 -18.724 31.959 1.00 72.62 87 PRO A CA 1
ATOM 677 C C . PRO A 1 87 ? 20.983 -18.419 30.868 1.00 72.62 87 PRO A C 1
ATOM 679 O O . PRO A 1 87 ? 20.626 -17.258 30.656 1.00 72.62 87 PRO A O 1
ATOM 682 N N . GLY A 1 88 ? 20.561 -19.470 30.157 1.00 65.00 88 GLY A N 1
ATOM 683 C CA . GLY A 1 88 ? 19.614 -19.410 29.035 1.00 65.00 88 GLY A CA 1
ATOM 684 C C . GLY A 1 88 ? 18.149 -19.447 29.439 1.00 65.00 88 GLY A C 1
ATOM 685 O O . GLY A 1 88 ? 17.854 -19.888 30.573 1.00 65.00 88 GLY A O 1
#

Foldseek 3Di:
DCVVVVVVVVVVVVVVVVVVVVVVVVVVVVVVVVVVVVVVVVCVVPVPDDPVVDDDDDPPPDPPVADDCRVVVVVCVVCVPDPDDDDD